Protein AF-A0A920YIL0-F1 (afdb_monomer_lite)

Foldseek 3Di:
DDDDDPDPPDDPPPVDDPPDDDLCVVQVVVVNPCGLDVLQSLLQVLLVVLPFPGKDWDDDRPDTDMDTHDDPPSQVSSQVSSVVSCVVVVVPPDDGDDDDDDPVPDDDDDDD

Structure (mmCIF, N/CA/C/O backbone):
data_AF-A0A920YIL0-F1
#
_entry.id   AF-A0A920YIL0-F1
#
loop_
_atom_site.group_PDB
_atom_site.id
_atom_site.type_symbol
_atom_site.label_atom_id
_atom_site.label_alt_id
_atom_site.label_comp_id
_atom_site.label_asym_id
_atom_site.label_entity_id
_atom_site.label_seq_id
_atom_site.pdbx_PDB_ins_code
_atom_site.Cartn_x
_atom_site.Cartn_y
_atom_site.Cartn_z
_atom_site.occupancy
_atom_site.B_iso_or_equiv
_atom_site.auth_seq_id
_atom_site.auth_comp_id
_atom_site.auth_asym_id
_atom_site.auth_atom_id
_atom_site.pdbx_PDB_model_num
ATOM 1 N N . MET A 1 1 ? 12.269 -37.968 -17.085 1.00 46.03 1 MET A N 1
ATOM 2 C CA . MET A 1 1 ? 12.002 -36.616 -16.537 1.00 46.03 1 MET A CA 1
ATOM 3 C C . MET A 1 1 ? 13.283 -35.798 -16.700 1.00 46.03 1 MET A C 1
ATOM 5 O O . MET A 1 1 ? 14.331 -36.413 -16.538 1.00 46.03 1 MET A O 1
ATOM 9 N N . PRO A 1 2 ? 13.235 -34.499 -17.054 1.00 45.09 2 PRO A N 1
ATOM 10 C CA . PRO A 1 2 ? 12.222 -33.565 -16.574 1.00 45.09 2 PRO A CA 1
ATOM 11 C C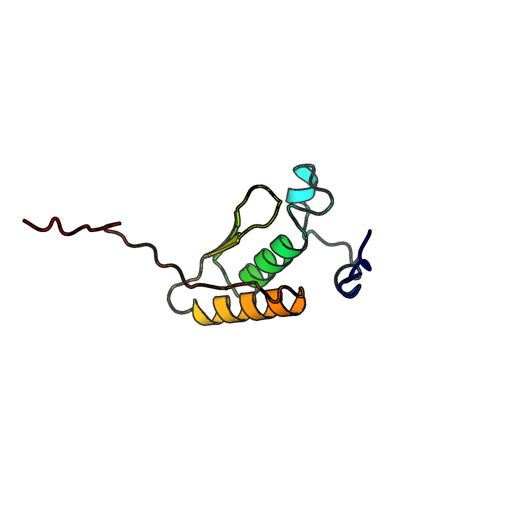 . PRO A 1 2 ? 11.449 -32.792 -17.650 1.00 45.09 2 PRO A C 1
ATOM 13 O O . PRO A 1 2 ? 11.799 -32.757 -18.826 1.00 45.09 2 PRO A O 1
ATOM 16 N N . ALA A 1 3 ? 10.342 -32.234 -17.164 1.00 36.38 3 ALA A N 1
ATOM 17 C CA . ALA A 1 3 ? 9.398 -31.367 -17.838 1.00 36.38 3 ALA A CA 1
ATOM 18 C C . ALA A 1 3 ? 10.074 -30.114 -18.406 1.00 36.38 3 ALA A C 1
ATOM 20 O O . ALA A 1 3 ? 10.996 -29.565 -17.804 1.00 36.38 3 ALA A O 1
ATOM 21 N N . SER A 1 4 ? 9.568 -29.662 -19.551 1.00 35.25 4 SER A N 1
ATOM 22 C CA . SER A 1 4 ? 9.903 -28.378 -20.154 1.00 35.25 4 SER A CA 1
ATOM 23 C C . SER A 1 4 ? 9.720 -27.254 -19.139 1.00 35.25 4 SER A C 1
ATOM 25 O O . SER A 1 4 ? 8.615 -27.001 -18.658 1.00 35.25 4 SER A O 1
ATOM 27 N N . THR A 1 5 ? 10.824 -26.591 -18.824 1.00 32.72 5 THR A N 1
ATOM 28 C CA . THR A 1 5 ? 10.896 -25.397 -17.994 1.00 32.72 5 THR A CA 1
ATOM 29 C C . THR A 1 5 ? 10.058 -24.297 -18.640 1.00 32.72 5 THR A C 1
ATOM 31 O O . THR A 1 5 ? 10.373 -23.824 -19.732 1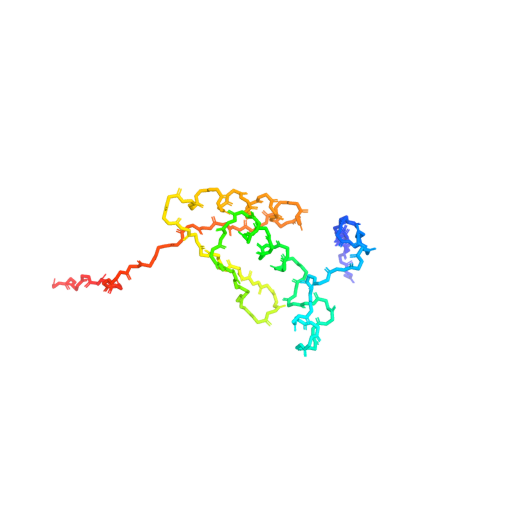.00 32.72 5 THR A O 1
ATOM 34 N N . PHE A 1 6 ? 8.979 -23.884 -17.979 1.00 32.94 6 PHE A N 1
ATOM 35 C CA . PHE A 1 6 ? 8.287 -22.649 -18.321 1.00 32.94 6 PHE A CA 1
ATOM 36 C C . PHE A 1 6 ? 9.206 -21.482 -17.938 1.00 32.94 6 PHE A C 1
ATOM 38 O O . PHE A 1 6 ? 9.370 -21.165 -16.762 1.00 32.94 6 PHE A O 1
ATOM 45 N N . SER A 1 7 ? 9.868 -20.889 -18.933 1.00 36.19 7 SER A N 1
ATOM 46 C CA . SER A 1 7 ? 10.651 -19.664 -18.778 1.00 36.19 7 SER A CA 1
ATOM 47 C C . SER A 1 7 ? 9.722 -18.463 -18.914 1.00 36.19 7 SER A C 1
ATOM 49 O O . SER A 1 7 ? 9.623 -17.870 -19.987 1.00 36.19 7 SER A O 1
ATOM 51 N N . ALA A 1 8 ? 9.050 -18.086 -17.830 1.00 33.19 8 ALA A N 1
ATOM 52 C CA . ALA A 1 8 ? 8.518 -16.736 -17.709 1.00 33.19 8 ALA A CA 1
ATOM 53 C C . ALA A 1 8 ? 9.641 -15.828 -17.212 1.00 33.19 8 ALA A C 1
ATOM 55 O O . ALA A 1 8 ? 9.814 -15.630 -16.013 1.00 33.19 8 ALA A O 1
ATOM 56 N N . THR A 1 9 ? 10.427 -15.292 -18.141 1.00 31.56 9 THR A N 1
ATOM 57 C CA . THR A 1 9 ? 11.165 -14.059 -17.870 1.00 31.56 9 THR A CA 1
ATOM 58 C C . THR A 1 9 ? 10.130 -12.940 -17.994 1.00 31.56 9 THR A C 1
ATOM 60 O O . THR A 1 9 ? 9.731 -12.649 -19.125 1.00 31.56 9 THR A O 1
ATOM 63 N N . PRO A 1 10 ? 9.612 -12.349 -16.896 1.00 35.53 10 PRO A N 1
ATOM 64 C CA . PRO A 1 10 ? 8.754 -11.182 -17.028 1.00 35.53 10 PRO A CA 1
ATOM 65 C C . PRO A 1 10 ? 9.547 -10.071 -17.733 1.00 35.53 10 PRO A C 1
ATOM 67 O O . PRO A 1 10 ? 10.776 -9.998 -17.594 1.00 35.53 10 PRO A O 1
ATOM 70 N N . PRO A 1 11 ? 8.874 -9.251 -18.554 1.00 37.41 11 PRO A N 1
ATOM 71 C CA . PRO A 1 11 ? 9.530 -8.304 -19.432 1.00 37.41 11 PRO A CA 1
ATOM 72 C C . PRO A 1 11 ? 10.402 -7.345 -18.623 1.00 37.41 11 PRO A C 1
ATOM 74 O O . PRO A 1 11 ? 10.048 -6.873 -17.546 1.00 37.41 11 PRO A O 1
ATOM 77 N N . THR A 1 12 ? 11.560 -7.061 -19.200 1.00 37.62 12 THR A N 1
ATOM 78 C CA . THR A 1 12 ? 12.659 -6.185 -18.785 1.00 37.62 12 THR A CA 1
ATOM 79 C C . THR A 1 12 ? 12.275 -4.705 -18.571 1.00 37.62 12 THR A C 1
ATOM 81 O O . THR A 1 12 ? 13.013 -3.812 -18.981 1.00 37.62 12 THR A O 1
ATOM 84 N N . ALA A 1 13 ? 11.135 -4.398 -17.948 1.00 40.97 13 ALA A N 1
ATOM 85 C CA . ALA A 1 13 ? 10.564 -3.049 -17.912 1.00 40.97 13 ALA A CA 1
ATOM 86 C C . ALA A 1 13 ? 10.749 -2.269 -16.594 1.00 40.97 13 ALA A C 1
ATOM 88 O O . ALA A 1 13 ? 10.382 -1.101 -16.555 1.00 40.97 13 ALA A O 1
ATOM 89 N N . TYR A 1 14 ? 11.383 -2.828 -15.554 1.00 41.47 14 TYR A N 1
ATOM 90 C CA . TYR A 1 14 ? 11.717 -2.068 -14.329 1.00 41.47 14 TYR A CA 1
ATOM 91 C C . TYR A 1 14 ? 13.221 -1.951 -14.033 1.00 41.47 14 TYR A C 1
ATOM 93 O O . TYR A 1 14 ? 13.620 -1.388 -13.018 1.00 41.47 14 TYR A O 1
ATOM 101 N N . ALA A 1 15 ? 14.065 -2.409 -14.964 1.00 39.00 15 ALA A N 1
ATOM 102 C CA . ALA A 1 15 ? 15.524 -2.279 -14.904 1.00 39.00 15 ALA A CA 1
ATOM 103 C C . ALA A 1 15 ? 16.073 -1.096 -15.730 1.00 39.00 15 ALA A C 1
ATOM 105 O O . ALA A 1 15 ? 17.274 -1.010 -15.971 1.00 39.00 15 ALA A O 1
ATOM 106 N N . ARG A 1 16 ? 15.226 -0.168 -16.198 1.00 40.12 16 ARG A N 1
ATOM 107 C CA . ARG A 1 16 ? 15.698 1.063 -16.853 1.00 40.12 16 ARG A CA 1
ATOM 108 C C . ARG A 1 16 ? 14.920 2.288 -16.403 1.00 40.12 16 ARG A C 1
ATOM 110 O O . ARG A 1 16 ? 13.971 2.711 -17.051 1.00 40.12 16 ARG A O 1
ATOM 117 N N . ARG A 1 17 ? 15.435 2.924 -15.356 1.00 43.81 17 ARG A N 1
ATOM 118 C CA . ARG A 1 17 ? 15.722 4.364 -15.352 1.00 43.81 17 ARG A CA 1
ATOM 119 C C . ARG A 1 17 ? 16.725 4.625 -14.241 1.00 43.81 17 ARG A C 1
ATOM 121 O O . ARG A 1 17 ? 16.392 5.084 -13.152 1.00 43.81 17 ARG A O 1
ATOM 128 N N . ASP A 1 18 ? 17.976 4.335 -14.569 1.00 45.50 18 ASP A N 1
ATOM 129 C CA . ASP A 1 18 ? 19.137 4.861 -13.868 1.00 45.50 18 ASP A CA 1
ATOM 130 C C . ASP A 1 18 ? 19.186 6.374 -14.118 1.00 45.50 18 ASP A C 1
ATOM 132 O O . ASP A 1 18 ? 19.894 6.883 -14.981 1.00 45.50 18 ASP A O 1
ATOM 136 N N . GLY A 1 19 ? 18.341 7.101 -13.395 1.00 37.97 19 GLY A N 1
ATOM 137 C CA . GLY A 1 19 ? 18.479 8.523 -13.138 1.00 37.97 19 GLY A CA 1
ATOM 138 C C . GLY A 1 19 ? 18.769 8.648 -11.653 1.00 37.97 19 GLY A C 1
ATOM 139 O O . GLY A 1 19 ? 17.888 8.421 -10.828 1.00 37.97 19 GLY A O 1
ATOM 140 N N . ALA A 1 20 ? 20.022 8.917 -11.303 1.00 46.12 20 ALA A N 1
ATOM 141 C CA . ALA A 1 20 ? 20.475 9.067 -9.928 1.00 46.12 20 ALA A CA 1
ATOM 142 C C . ALA A 1 20 ? 19.522 9.956 -9.100 1.00 46.12 20 ALA A C 1
ATOM 144 O O . ALA A 1 20 ? 19.396 11.149 -9.356 1.00 46.12 20 ALA A O 1
ATOM 145 N N . GLY A 1 21 ? 18.859 9.391 -8.086 1.00 45.84 21 GLY A N 1
ATOM 146 C CA . GLY A 1 21 ? 17.984 10.178 -7.219 1.00 45.84 21 GLY A CA 1
ATOM 147 C C . GLY A 1 21 ? 17.329 9.366 -6.108 1.00 45.84 21 GLY A C 1
ATOM 148 O O . GLY A 1 21 ? 16.278 8.789 -6.320 1.00 45.84 21 GLY A O 1
ATOM 149 N N . GLY A 1 22 ? 17.950 9.331 -4.922 1.00 57.12 22 GLY A N 1
ATOM 150 C CA . GLY A 1 22 ? 17.324 9.209 -3.586 1.00 57.12 22 GLY A CA 1
ATOM 151 C C . GLY A 1 22 ? 16.455 7.995 -3.190 1.00 57.12 22 GLY A C 1
ATOM 152 O O . GLY A 1 22 ? 16.432 7.665 -2.005 1.00 57.12 22 GLY A O 1
ATOM 153 N N . ARG A 1 23 ? 15.774 7.318 -4.120 1.00 60.59 23 ARG A N 1
ATOM 154 C CA . ARG A 1 23 ? 14.583 6.478 -3.882 1.00 60.59 23 ARG A CA 1
ATOM 155 C C . ARG A 1 23 ? 14.817 5.210 -3.054 1.00 60.59 23 ARG A C 1
ATOM 157 O O . ARG A 1 23 ? 13.880 4.698 -2.463 1.00 60.59 23 ARG A O 1
ATOM 164 N N . TYR A 1 24 ? 16.055 4.732 -2.922 1.00 58.84 24 TYR A N 1
ATOM 165 C CA . TYR A 1 24 ? 16.371 3.524 -2.134 1.00 58.84 24 TYR A CA 1
ATOM 166 C C . TYR A 1 24 ? 17.460 3.752 -1.075 1.00 58.84 24 TYR A C 1
ATOM 168 O O . TYR A 1 24 ? 18.094 2.804 -0.618 1.00 58.84 24 TYR A O 1
ATOM 176 N N . ARG A 1 25 ? 17.717 5.011 -0.683 1.00 63.22 25 ARG A N 1
ATOM 177 C CA . ARG A 1 25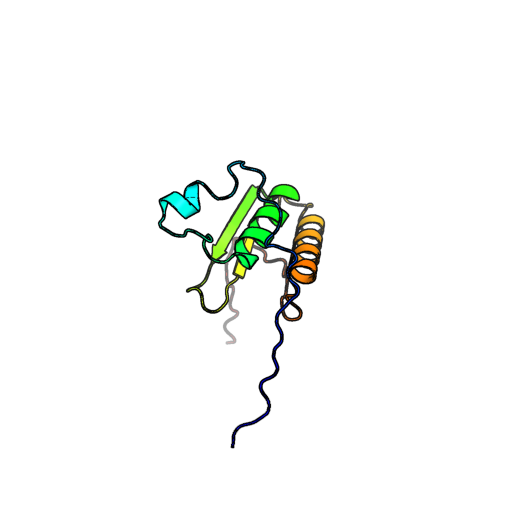 ? 18.848 5.370 0.197 1.00 63.22 25 ARG A CA 1
ATOM 178 C C . ARG A 1 25 ? 18.836 4.610 1.530 1.00 63.22 25 ARG A C 1
ATOM 180 O O . ARG A 1 25 ? 19.863 4.058 1.909 1.00 63.22 25 ARG A O 1
ATOM 187 N N . LEU A 1 26 ? 17.684 4.549 2.200 1.00 61.97 26 LEU A N 1
ATOM 188 C CA . LEU A 1 26 ? 17.546 3.863 3.489 1.00 61.97 26 LEU A CA 1
ATOM 189 C C . LEU A 1 26 ? 17.732 2.344 3.352 1.00 61.97 26 LEU A C 1
ATOM 191 O O . LEU A 1 26 ? 18.488 1.749 4.109 1.00 61.97 26 LEU A O 1
ATOM 195 N N . ALA A 1 27 ? 17.110 1.718 2.350 1.00 62.91 27 ALA A N 1
ATOM 196 C CA . ALA A 1 27 ? 17.225 0.273 2.150 1.00 62.91 27 ALA A CA 1
ATOM 197 C C . ALA A 1 27 ? 18.668 -0.156 1.830 1.00 62.91 27 ALA A C 1
ATOM 199 O O . ALA A 1 27 ? 19.150 -1.163 2.349 1.00 62.91 27 ALA A O 1
ATOM 200 N N . ARG A 1 28 ? 19.401 0.662 1.063 1.00 61.88 28 ARG A N 1
ATOM 201 C CA . ARG A 1 28 ? 20.837 0.455 0.822 1.00 61.88 28 ARG A CA 1
ATOM 202 C C . ARG A 1 28 ? 21.656 0.558 2.111 1.00 61.88 28 ARG A C 1
ATOM 204 O O . ARG A 1 28 ? 22.568 -0.238 2.299 1.00 61.88 28 ARG A O 1
ATOM 211 N N . GLN A 1 29 ? 21.314 1.482 3.010 1.00 64.62 29 GLN A N 1
ATOM 212 C CA . GLN A 1 29 ? 21.961 1.607 4.322 1.00 64.62 29 GLN A CA 1
ATOM 213 C C . GLN A 1 29 ? 21.690 0.395 5.229 1.00 64.62 29 GLN A C 1
ATOM 215 O O . GLN A 1 29 ? 22.534 0.042 6.045 1.00 64.62 29 GLN A O 1
ATOM 220 N N . CYS A 1 30 ? 20.560 -0.287 5.034 1.00 59.69 30 CYS A N 1
ATOM 221 C CA . CYS A 1 30 ? 20.221 -1.542 5.706 1.00 59.69 30 CYS A CA 1
ATOM 222 C C . CYS A 1 30 ? 20.835 -2.795 5.047 1.00 59.69 30 CYS A C 1
ATOM 224 O O . CYS A 1 30 ? 20.455 -3.905 5.408 1.00 59.69 30 CYS A O 1
ATOM 226 N N . GLY A 1 31 ? 21.748 -2.655 4.076 1.00 59.91 31 GLY A N 1
ATOM 227 C CA . GLY A 1 31 ? 22.398 -3.798 3.422 1.00 59.91 31 GLY A CA 1
ATOM 228 C C . GLY A 1 31 ? 21.528 -4.514 2.384 1.00 59.91 31 GLY A C 1
ATOM 229 O O . GLY A 1 31 ? 21.818 -5.651 2.025 1.00 59.91 31 GLY A O 1
ATOM 230 N N . LEU A 1 32 ? 20.476 -3.857 1.883 1.00 61.62 32 LEU A N 1
ATOM 231 C CA . LEU A 1 32 ? 19.584 -4.382 0.848 1.00 61.62 32 LEU A CA 1
ATOM 232 C C . LEU A 1 32 ? 19.826 -3.621 -0.468 1.00 61.62 32 LEU A C 1
ATOM 234 O O . LEU A 1 32 ? 19.124 -2.647 -0.754 1.00 61.62 32 LEU A O 1
ATOM 238 N N . PRO A 1 33 ? 20.834 -4.004 -1.277 1.00 53.34 33 PRO A N 1
ATOM 239 C CA . PRO A 1 33 ? 21.237 -3.249 -2.467 1.00 53.34 33 PRO A CA 1
ATOM 240 C C . PRO A 1 33 ? 20.153 -3.171 -3.559 1.00 53.34 33 PRO A C 1
ATOM 242 O O . PRO A 1 33 ? 20.164 -2.204 -4.316 1.00 53.34 33 PRO A O 1
ATOM 245 N N . GLY A 1 34 ? 19.196 -4.111 -3.586 1.00 59.88 34 GLY A N 1
ATOM 246 C CA . GLY A 1 34 ? 17.971 -4.083 -4.413 1.00 59.88 34 GLY A CA 1
ATOM 247 C C . GLY A 1 34 ? 16.688 -3.730 -3.635 1.00 59.88 34 GLY A C 1
ATOM 248 O O . GLY A 1 34 ? 15.575 -3.890 -4.130 1.00 59.88 34 GLY A O 1
ATOM 249 N N . GLY A 1 35 ? 16.827 -3.271 -2.387 1.00 62.47 35 GLY A N 1
ATOM 250 C CA . GLY A 1 35 ? 15.725 -3.065 -1.447 1.00 62.47 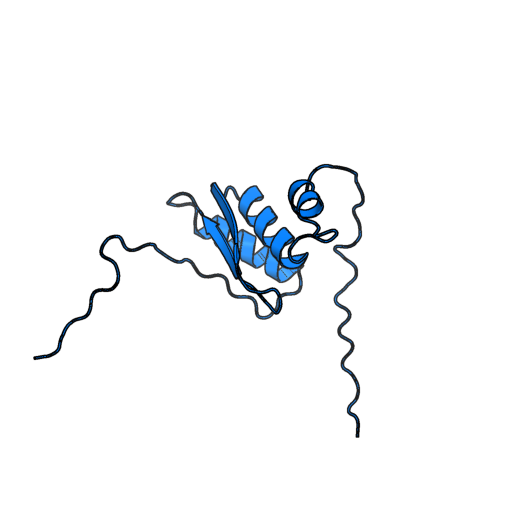35 GLY A CA 1
ATOM 251 C C . GLY A 1 35 ? 15.123 -4.365 -0.897 1.00 62.47 35 GLY A C 1
ATOM 252 O O . GLY A 1 35 ? 15.674 -5.445 -1.086 1.00 62.47 35 GLY A O 1
ATOM 253 N N . ALA A 1 36 ? 13.996 -4.273 -0.185 1.00 59.50 36 ALA A N 1
ATOM 254 C CA . ALA A 1 36 ? 13.362 -5.422 0.478 1.00 59.50 36 ALA A CA 1
ATOM 255 C C . ALA A 1 36 ? 12.511 -6.305 -0.469 1.00 59.50 36 ALA A C 1
ATOM 257 O O . ALA A 1 36 ? 11.585 -6.977 -0.024 1.00 59.50 36 ALA A O 1
ATOM 258 N N . GLY A 1 37 ? 12.824 -6.269 -1.770 1.00 76.56 37 GLY A N 1
ATOM 259 C CA . GLY A 1 37 ? 12.029 -6.799 -2.878 1.00 76.56 37 GLY A CA 1
ATOM 260 C C . GLY A 1 37 ? 11.590 -5.674 -3.820 1.00 76.56 37 GLY A C 1
ATOM 261 O O . GLY A 1 37 ? 10.880 -4.758 -3.403 1.00 76.56 37 GLY A O 1
ATOM 262 N N . GLU A 1 38 ? 12.015 -5.721 -5.086 1.00 77.19 38 GLU A N 1
ATOM 263 C CA . GLU A 1 38 ? 11.752 -4.663 -6.082 1.00 77.19 38 GLU A CA 1
ATOM 264 C C . GLU A 1 38 ? 10.253 -4.399 -6.262 1.00 77.19 38 GLU A C 1
ATOM 266 O O . GLU A 1 38 ? 9.806 -3.253 -6.203 1.00 77.19 38 GLU A O 1
ATOM 271 N N . VAL A 1 39 ? 9.469 -5.473 -6.365 1.00 80.44 39 VAL A N 1
ATOM 272 C CA . VAL A 1 39 ? 8.009 -5.428 -6.488 1.00 80.44 39 VAL A CA 1
ATOM 273 C C . VAL A 1 39 ? 7.362 -4.740 -5.283 1.00 80.44 39 VAL A C 1
ATOM 275 O O . VAL A 1 39 ? 6.508 -3.870 -5.434 1.00 80.44 39 VAL A O 1
ATOM 278 N N . ASN A 1 40 ? 7.780 -5.083 -4.064 1.00 84.25 40 ASN A N 1
ATOM 279 C CA . ASN A 1 40 ? 7.219 -4.467 -2.867 1.00 84.25 40 ASN A CA 1
ATOM 280 C C . ASN A 1 40 ? 7.574 -2.986 -2.756 1.00 84.25 40 ASN A C 1
ATOM 282 O O . ASN A 1 40 ? 6.744 -2.197 -2.307 1.00 84.25 40 ASN A O 1
ATOM 286 N N . ASN A 1 41 ? 8.781 -2.601 -3.174 1.00 82.75 41 ASN A N 1
ATOM 287 C CA . ASN A 1 41 ? 9.156 -1.193 -3.219 1.00 82.75 41 ASN A CA 1
ATOM 288 C C . ASN A 1 41 ? 8.278 -0.432 -4.215 1.00 82.75 41 ASN A C 1
ATOM 290 O O . ASN A 1 41 ? 7.839 0.667 -3.892 1.00 82.75 41 ASN A O 1
ATOM 294 N N . ALA A 1 42 ? 7.986 -1.008 -5.386 1.00 84.88 42 ALA A N 1
ATOM 295 C CA . ALA A 1 42 ? 7.092 -0.390 -6.363 1.00 84.88 42 ALA A CA 1
ATOM 296 C C . ALA A 1 42 ? 5.693 -0.143 -5.771 1.00 84.88 42 ALA A C 1
ATOM 298 O O . ALA A 1 42 ? 5.186 0.970 -5.860 1.00 84.88 42 ALA A O 1
ATOM 299 N N . LEU A 1 43 ? 5.121 -1.128 -5.068 1.00 90.62 43 LEU A N 1
ATOM 300 C CA . LEU A 1 43 ? 3.824 -0.979 -4.394 1.00 90.62 43 LEU A CA 1
ATOM 301 C C . LEU A 1 43 ? 3.848 0.073 -3.272 1.00 90.62 43 LEU A C 1
ATOM 303 O O . LEU A 1 43 ? 2.907 0.849 -3.131 1.00 90.62 43 LEU A O 1
ATOM 307 N N . ILE A 1 44 ? 4.924 0.127 -2.478 1.00 90.94 44 ILE A N 1
ATOM 308 C CA . ILE A 1 44 ? 5.101 1.150 -1.432 1.00 90.94 44 ILE A CA 1
ATOM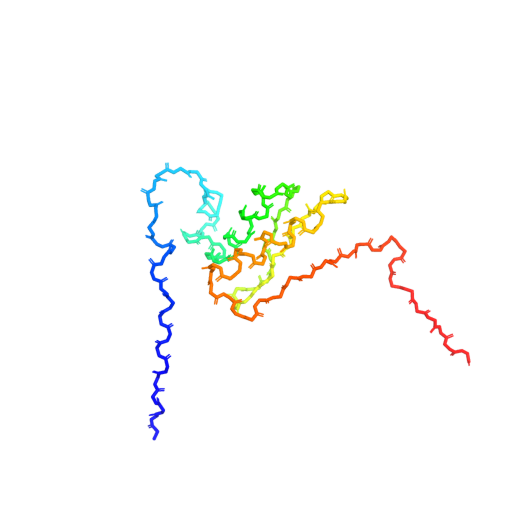 309 C C . ILE A 1 44 ? 5.141 2.547 -2.051 1.00 90.94 44 ILE A C 1
ATOM 311 O O . ILE A 1 44 ? 4.485 3.456 -1.548 1.00 90.94 44 ILE A O 1
ATOM 315 N N . TRP A 1 45 ? 5.895 2.726 -3.134 1.00 90.38 45 TRP A N 1
ATOM 316 C CA . TRP A 1 45 ? 5.999 4.021 -3.796 1.00 90.38 45 TRP A CA 1
ATOM 317 C C . TRP A 1 45 ? 4.691 4.430 -4.462 1.00 90.38 45 TRP A C 1
ATOM 319 O O . TRP A 1 45 ? 4.264 5.559 -4.246 1.00 90.38 45 TRP A O 1
ATOM 329 N N . ALA A 1 46 ? 4.013 3.514 -5.156 1.00 93.12 46 ALA A N 1
ATOM 330 C CA . ALA A 1 46 ? 2.695 3.769 -5.731 1.00 93.12 46 ALA A CA 1
ATOM 331 C C . ALA A 1 46 ? 1.686 4.222 -4.663 1.00 93.12 46 ALA A C 1
ATOM 333 O O . ALA A 1 46 ? 0.962 5.193 -4.865 1.00 93.12 46 ALA A O 1
ATOM 334 N N . ALA A 1 47 ? 1.690 3.584 -3.487 1.00 95.50 47 ALA A N 1
ATOM 335 C CA . ALA A 1 47 ? 0.847 4.003 -2.373 1.00 95.50 47 ALA A CA 1
ATOM 336 C C . ALA A 1 47 ? 1.165 5.425 -1.880 1.00 95.50 47 ALA A C 1
ATOM 338 O O . ALA A 1 47 ? 0.256 6.216 -1.636 1.00 95.50 47 ALA A O 1
ATOM 339 N N . LEU A 1 48 ? 2.449 5.757 -1.716 1.00 94.94 48 LEU A N 1
ATOM 340 C CA . LEU A 1 48 ? 2.877 7.084 -1.263 1.00 94.94 48 LEU A CA 1
ATOM 341 C C . LEU A 1 48 ? 2.565 8.173 -2.299 1.00 94.94 48 LEU A C 1
ATOM 343 O O . LEU A 1 48 ? 2.114 9.254 -1.927 1.00 94.94 48 LEU A O 1
ATOM 347 N N . GLU A 1 49 ? 2.770 7.890 -3.587 1.00 94.38 49 GLU A N 1
ATOM 348 C CA . GLU A 1 49 ? 2.436 8.795 -4.694 1.00 94.38 49 GLU A CA 1
ATOM 349 C C . GLU A 1 49 ? 0.918 9.012 -4.813 1.00 94.38 49 GLU A C 1
ATOM 351 O O . GLU A 1 49 ? 0.487 10.127 -5.094 1.00 94.38 49 GLU A O 1
ATOM 356 N N . ALA A 1 50 ? 0.111 7.997 -4.488 1.00 95.31 50 ALA A N 1
ATOM 357 C CA . ALA A 1 50 ? -1.346 8.093 -4.365 1.00 95.31 50 ALA A CA 1
ATOM 358 C C . ALA A 1 50 ? -1.826 8.771 -3.062 1.00 95.31 50 ALA A C 1
ATOM 360 O O . ALA A 1 50 ? -3.022 8.830 -2.793 1.00 95.31 50 ALA A O 1
ATOM 361 N N . GLY A 1 51 ? -0.915 9.289 -2.230 1.00 95.56 51 GLY A N 1
ATOM 362 C CA . GLY A 1 51 ? -1.263 10.084 -1.050 1.00 95.56 51 GLY A CA 1
ATOM 363 C C . GLY A 1 51 ? -1.443 9.297 0.250 1.00 95.56 51 GLY A C 1
ATOM 364 O O . GLY A 1 51 ? -1.979 9.848 1.220 1.00 95.56 51 GLY A O 1
ATOM 365 N N . ALA A 1 52 ? -0.982 8.042 0.321 1.00 96.88 52 ALA A N 1
ATOM 366 C CA . ALA A 1 52 ? -0.943 7.308 1.583 1.00 96.88 52 ALA A CA 1
ATOM 367 C C . ALA A 1 52 ? -0.116 8.060 2.641 1.00 96.88 52 ALA A C 1
ATOM 369 O O . ALA A 1 52 ? 0.949 8.611 2.364 1.00 96.88 52 ALA A O 1
ATOM 370 N N . LEU A 1 53 ? -0.577 8.018 3.893 1.00 96.31 53 LEU A N 1
ATOM 371 C CA . LEU A 1 53 ? 0.136 8.573 5.051 1.00 96.31 53 LEU A CA 1
ATOM 372 C C . LEU A 1 53 ? 1.448 7.832 5.333 1.00 96.31 53 LEU A C 1
ATOM 374 O O . LEU A 1 53 ? 2.383 8.388 5.905 1.00 96.31 53 LEU A O 1
ATOM 378 N N . GLY A 1 54 ? 1.492 6.561 4.952 1.00 95.06 54 GLY A N 1
ATOM 379 C CA . GLY A 1 54 ? 2.649 5.695 5.065 1.00 95.06 54 GLY A CA 1
ATOM 380 C C . GLY A 1 54 ? 2.354 4.340 4.442 1.00 95.06 54 GLY A C 1
ATOM 381 O O . GLY A 1 54 ? 1.195 3.939 4.325 1.00 95.06 54 GLY A O 1
ATOM 382 N N . ALA A 1 55 ? 3.409 3.628 4.059 1.00 92.94 55 ALA A N 1
ATOM 383 C CA . ALA A 1 55 ? 3.310 2.267 3.561 1.00 92.94 55 ALA A CA 1
ATOM 384 C C . ALA A 1 55 ? 4.472 1.410 4.072 1.00 92.94 55 ALA A C 1
ATOM 386 O O . ALA A 1 55 ? 5.579 1.903 4.305 1.00 92.94 55 ALA A O 1
ATOM 387 N N . LYS A 1 56 ? 4.213 0.120 4.288 1.00 89.44 56 LYS A N 1
ATOM 388 C CA . LYS A 1 56 ? 5.155 -0.799 4.923 1.00 89.44 56 LYS A CA 1
ATOM 389 C C . LYS A 1 56 ? 5.093 -2.184 4.290 1.00 89.44 56 LYS A C 1
ATOM 391 O O . LYS A 1 56 ? 4.033 -2.794 4.203 1.00 89.44 56 LYS A O 1
ATOM 396 N N . LEU A 1 57 ? 6.268 -2.703 3.937 1.00 85.69 57 LEU A N 1
ATOM 397 C CA . LEU A 1 57 ? 6.481 -4.117 3.622 1.00 85.69 57 LEU A CA 1
ATOM 398 C C . LEU A 1 57 ? 6.312 -4.984 4.877 1.00 85.69 57 LEU A C 1
ATOM 400 O O . LEU A 1 57 ? 6.906 -4.682 5.919 1.00 85.69 57 LEU A O 1
ATOM 404 N N . THR A 1 58 ? 5.602 -6.100 4.735 1.00 77.19 58 THR A N 1
ATOM 405 C CA . THR A 1 58 ? 5.527 -7.189 5.713 1.00 77.19 58 THR A CA 1
ATOM 406 C C . THR A 1 58 ? 5.778 -8.557 5.052 1.00 77.19 58 THR A C 1
ATOM 408 O O . THR A 1 58 ? 5.465 -8.753 3.876 1.00 77.19 58 THR A O 1
ATOM 411 N N . GLY A 1 59 ? 6.345 -9.504 5.807 1.00 70.38 59 GLY A N 1
ATOM 412 C CA . GLY A 1 59 ? 6.695 -10.857 5.350 1.00 70.38 59 GLY A CA 1
ATOM 413 C C . GLY A 1 59 ? 8.192 -11.181 5.447 1.00 70.38 59 GLY A C 1
ATOM 414 O O . GLY A 1 59 ? 9.017 -10.299 5.672 1.00 70.38 59 GLY A O 1
ATOM 415 N N . ALA A 1 60 ? 8.534 -12.464 5.284 1.00 59.88 60 ALA A N 1
ATOM 416 C CA . ALA A 1 60 ? 9.896 -12.994 5.449 1.00 59.88 60 ALA A CA 1
ATOM 417 C C . ALA A 1 60 ? 10.715 -13.089 4.140 1.00 59.88 60 ALA A C 1
ATOM 419 O O . ALA A 1 60 ? 11.836 -13.587 4.164 1.00 59.88 60 ALA A O 1
ATOM 420 N N . GLY A 1 61 ? 10.181 -12.617 3.004 1.00 57.25 61 GLY A N 1
ATOM 421 C CA . GLY A 1 61 ? 10.941 -12.495 1.748 1.00 57.25 61 GLY A CA 1
ATOM 422 C C . GLY A 1 61 ? 10.741 -13.602 0.702 1.00 57.25 61 GLY A C 1
ATOM 423 O O . GLY A 1 61 ? 11.396 -13.560 -0.332 1.00 57.25 61 GLY A O 1
ATOM 424 N N . GLY A 1 62 ? 9.820 -14.552 0.912 1.00 57.34 62 GLY A N 1
ATOM 425 C CA . GLY A 1 62 ? 9.410 -15.564 -0.089 1.00 57.34 62 GLY A CA 1
ATOM 426 C C . GLY A 1 62 ? 8.117 -15.219 -0.849 1.00 57.34 62 GLY A C 1
ATOM 427 O O . GLY A 1 62 ? 7.466 -16.098 -1.402 1.00 57.34 62 GLY A O 1
ATOM 428 N N . GLY A 1 63 ? 7.707 -13.952 -0.785 1.00 68.56 63 GLY A N 1
ATOM 429 C CA . GLY A 1 63 ? 6.335 -13.475 -0.962 1.00 68.56 63 GLY A CA 1
ATOM 430 C C . GLY A 1 63 ? 5.986 -12.551 0.209 1.00 68.56 63 GLY A C 1
ATOM 431 O O . GLY A 1 63 ? 6.532 -12.706 1.307 1.00 68.56 63 GLY A O 1
ATOM 432 N N . GLY A 1 64 ? 5.146 -11.542 -0.011 1.00 78.75 64 GLY A N 1
ATOM 433 C CA . GLY A 1 64 ? 4.887 -10.541 1.022 1.00 78.75 64 GLY A CA 1
ATOM 434 C C . GLY A 1 64 ? 3.665 -9.687 0.752 1.00 78.75 64 GLY A C 1
ATOM 435 O O . GLY A 1 64 ? 3.115 -9.691 -0.348 1.00 78.75 64 GLY A O 1
ATOM 436 N N . SER A 1 65 ? 3.282 -8.926 1.770 1.00 86.75 65 SER A N 1
ATOM 437 C CA . SER A 1 65 ? 2.185 -7.967 1.684 1.00 86.75 65 SER A CA 1
ATOM 438 C C . SER A 1 65 ? 2.719 -6.558 1.892 1.00 86.75 65 SER A C 1
ATOM 440 O O . SER A 1 65 ? 3.737 -6.339 2.557 1.00 86.75 65 SER A O 1
ATOM 442 N N . VAL A 1 66 ? 2.024 -5.583 1.322 1.00 90.88 66 VAL A N 1
ATOM 443 C CA . VAL A 1 66 ? 2.246 -4.170 1.617 1.00 90.88 66 VAL A CA 1
ATOM 444 C C . VAL A 1 66 ? 1.000 -3.649 2.308 1.00 90.88 66 VAL A C 1
ATOM 446 O O . VAL A 1 66 ? -0.108 -3.833 1.813 1.00 90.88 66 VAL A O 1
ATOM 449 N N . PHE A 1 67 ? 1.190 -3.007 3.454 1.00 92.94 67 PHE A N 1
ATOM 450 C CA . PHE A 1 67 ? 0.153 -2.202 4.084 1.00 92.94 67 PHE A CA 1
ATOM 451 C C . PHE A 1 67 ? 0.358 -0.752 3.687 1.00 92.94 67 PHE A C 1
ATOM 453 O O . PHE A 1 67 ? 1.483 -0.260 3.756 1.00 92.94 67 PHE A O 1
ATOM 460 N N . ALA A 1 68 ? -0.718 -0.072 3.315 1.00 95.06 68 ALA A N 1
ATOM 461 C CA . ALA A 1 68 ? -0.721 1.357 3.061 1.00 95.06 68 ALA A CA 1
ATOM 462 C C . ALA A 1 68 ? -1.856 2.004 3.856 1.00 95.06 68 ALA A C 1
ATOM 464 O O . ALA A 1 68 ? -2.973 1.491 3.891 1.00 95.06 68 ALA A O 1
ATOM 465 N N . LEU A 1 69 ? -1.546 3.106 4.533 1.00 96.00 69 LEU A N 1
ATOM 466 C CA . LEU A 1 69 ? -2.489 3.813 5.385 1.00 96.00 69 LEU A CA 1
ATOM 467 C C . LEU A 1 69 ? -3.126 4.963 4.603 1.00 96.00 69 LEU A C 1
ATOM 469 O O . LEU A 1 69 ? -2.470 5.968 4.327 1.00 96.00 69 LEU A O 1
ATOM 473 N N . ALA A 1 70 ? -4.402 4.813 4.260 1.00 95.62 70 ALA A N 1
ATOM 474 C CA . ALA A 1 70 ? -5.192 5.860 3.622 1.00 95.62 70 ALA A CA 1
ATOM 475 C C . ALA A 1 70 ? -5.689 6.897 4.641 1.00 95.62 70 ALA A C 1
ATOM 477 O O . ALA A 1 70 ? -5.856 6.603 5.829 1.00 95.62 70 ALA A O 1
ATOM 478 N N . ARG A 1 71 ? -5.987 8.108 4.162 1.00 93.88 71 ARG A N 1
ATOM 479 C CA . ARG A 1 71 ? -6.894 9.012 4.881 1.00 93.88 71 ARG A CA 1
ATOM 480 C C . ARG A 1 71 ? -8.337 8.516 4.707 1.00 93.88 71 ARG A C 1
ATOM 482 O O . ARG A 1 71 ? -8.636 7.961 3.649 1.00 93.88 71 ARG A O 1
ATOM 489 N N . PRO A 1 72 ? -9.228 8.751 5.687 1.00 92.50 72 PRO A N 1
ATOM 490 C CA . PRO A 1 72 ? -10.644 8.438 5.530 1.00 92.50 72 PRO A CA 1
ATOM 491 C C . PRO A 1 72 ? -11.228 9.090 4.271 1.00 92.50 72 PRO A C 1
ATOM 493 O O . PRO A 1 72 ? -11.068 10.295 4.081 1.00 92.50 72 PRO A O 1
ATOM 496 N N . GLY A 1 73 ? -11.897 8.302 3.430 1.00 93.88 73 GLY A N 1
ATOM 497 C CA . GLY A 1 73 ? -12.490 8.745 2.164 1.00 93.88 73 GLY A CA 1
ATOM 498 C C . GLY A 1 73 ? -11.567 8.641 0.944 1.00 93.88 73 GLY A C 1
ATOM 499 O O . GLY A 1 73 ? -12.044 8.810 -0.173 1.00 93.88 73 GLY A O 1
ATOM 500 N N . CYS A 1 74 ? -10.279 8.336 1.131 1.00 95.19 74 CYS A N 1
ATOM 501 C CA . CYS A 1 74 ? -9.300 8.163 0.049 1.00 95.19 74 CYS A CA 1
ATOM 502 C C . CYS A 1 74 ? -8.933 6.686 -0.187 1.00 95.19 74 CYS A C 1
ATOM 504 O O . CYS A 1 74 ? -7.961 6.387 -0.877 1.00 95.19 74 CYS A O 1
ATOM 506 N N . GLU A 1 75 ? -9.651 5.741 0.426 1.00 95.19 75 GLU A N 1
ATOM 507 C CA . GLU A 1 75 ? -9.292 4.324 0.373 1.00 95.19 75 GLU A CA 1
ATOM 508 C C . GLU A 1 75 ? -9.382 3.754 -1.045 1.00 95.19 75 GLU A C 1
ATOM 510 O O . GLU A 1 75 ? -8.521 2.970 -1.431 1.00 95.19 75 GLU A O 1
ATOM 515 N N . GLU A 1 76 ? -10.401 4.146 -1.815 1.00 95.75 76 GLU A N 1
ATOM 516 C CA . GLU A 1 76 ? -10.626 3.609 -3.163 1.00 95.75 76 GLU A CA 1
ATOM 517 C C . GLU A 1 76 ? -9.515 4.030 -4.130 1.00 95.75 76 GLU A C 1
ATOM 519 O O . GLU A 1 76 ? -8.962 3.194 -4.837 1.00 95.75 76 GLU A O 1
ATOM 524 N N . GLU A 1 77 ? -9.109 5.303 -4.095 1.00 95.62 77 GLU A N 1
ATOM 525 C CA . GLU A 1 77 ? -7.992 5.818 -4.901 1.00 95.62 77 GLU A CA 1
ATOM 526 C C . GLU A 1 77 ? -6.700 5.043 -4.617 1.00 95.62 77 GLU A C 1
ATOM 528 O O . GLU A 1 77 ? -5.967 4.668 -5.533 1.00 95.62 77 GLU A O 1
ATOM 533 N N . LEU A 1 78 ? -6.451 4.740 -3.340 1.00 96.62 78 LEU A N 1
ATOM 534 C CA . LEU A 1 78 ? -5.284 3.974 -2.928 1.00 96.62 78 LEU A CA 1
ATOM 535 C C . LEU A 1 78 ? -5.365 2.503 -3.364 1.00 96.62 78 LEU A C 1
ATOM 537 O O . LEU A 1 78 ? -4.354 1.922 -3.764 1.00 96.62 78 LEU A O 1
ATOM 541 N N . VAL A 1 79 ? -6.554 1.895 -3.301 1.00 96.94 79 VAL A N 1
ATOM 542 C CA . VAL A 1 79 ? -6.795 0.528 -3.786 1.00 96.94 79 VAL A CA 1
ATOM 543 C C . VAL A 1 79 ? -6.537 0.440 -5.288 1.00 96.94 79 VAL A C 1
ATOM 545 O O . VAL A 1 79 ? -5.820 -0.463 -5.723 1.00 96.94 79 VAL A O 1
ATOM 548 N N . GLU A 1 80 ? -7.061 1.380 -6.069 1.00 96.94 80 GLU A N 1
ATOM 549 C CA . GLU A 1 80 ? -6.885 1.402 -7.521 1.00 96.94 80 GLU A CA 1
ATOM 550 C C . GLU A 1 80 ? -5.426 1.654 -7.916 1.00 96.94 80 GLU A C 1
ATOM 552 O O . GLU A 1 80 ? -4.892 0.943 -8.771 1.00 96.94 80 GLU A O 1
ATOM 557 N N . ALA A 1 8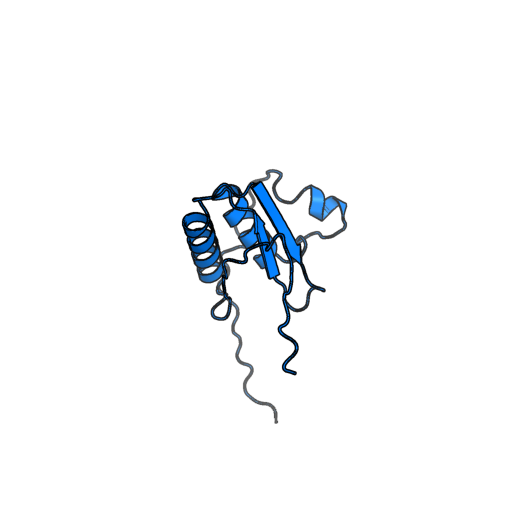1 ? -4.723 2.558 -7.225 1.00 96.06 81 ALA A N 1
ATOM 558 C CA . ALA A 1 81 ? -3.292 2.772 -7.436 1.00 96.06 81 ALA A CA 1
ATOM 559 C C . ALA A 1 81 ? -2.462 1.502 -7.166 1.00 96.06 81 ALA A C 1
ATOM 561 O O . ALA A 1 81 ? -1.573 1.151 -7.944 1.00 96.06 81 ALA A O 1
ATOM 562 N N . LEU A 1 82 ? -2.771 0.771 -6.090 1.00 95.12 82 LEU A N 1
ATOM 563 C CA . LEU A 1 82 ? -2.090 -0.484 -5.763 1.00 95.12 82 LEU A CA 1
ATOM 564 C C . LEU A 1 82 ? -2.404 -1.602 -6.765 1.00 95.12 82 LEU A C 1
ATOM 566 O O . LEU A 1 82 ? -1.516 -2.392 -7.088 1.00 95.12 82 LEU A O 1
ATOM 570 N N . ARG A 1 83 ? -3.640 -1.677 -7.274 1.00 95.50 83 ARG A N 1
ATOM 571 C CA . ARG A 1 83 ? -4.027 -2.636 -8.322 1.00 95.50 83 ARG A CA 1
ATOM 572 C C . ARG A 1 83 ? -3.308 -2.352 -9.635 1.00 95.50 83 ARG A C 1
ATOM 574 O O . ARG A 1 83 ? -2.769 -3.285 -10.229 1.00 95.50 83 ARG A O 1
ATOM 581 N N . ALA A 1 84 ? -3.256 -1.088 -10.050 1.00 94.56 84 ALA A N 1
ATOM 582 C CA . ALA A 1 84 ? -2.535 -0.667 -11.246 1.00 94.56 84 ALA A CA 1
ATOM 583 C C . ALA A 1 84 ? -1.046 -1.023 -11.137 1.00 94.56 84 ALA A C 1
ATOM 585 O O . ALA A 1 84 ? -0.529 -1.752 -11.982 1.00 94.56 84 ALA A O 1
ATOM 586 N N . ALA A 1 85 ? -0.392 -0.640 -10.037 1.00 91.94 85 ALA A N 1
ATOM 587 C CA . ALA A 1 85 ? 1.016 -0.954 -9.800 1.00 91.94 85 ALA A CA 1
ATOM 588 C C . ALA A 1 85 ? 1.292 -2.469 -9.753 1.00 91.94 85 ALA A C 1
ATOM 590 O O . ALA A 1 85 ? 2.307 -2.936 -10.270 1.00 91.94 85 ALA A O 1
ATOM 591 N N . ALA A 1 86 ? 0.388 -3.263 -9.169 1.00 90.50 86 ALA A N 1
ATOM 592 C CA . ALA A 1 86 ? 0.501 -4.720 -9.167 1.00 90.50 86 ALA A CA 1
ATOM 593 C C . ALA A 1 86 ? 0.381 -5.314 -10.581 1.00 90.50 86 ALA A C 1
ATOM 595 O O . ALA A 1 86 ? 1.165 -6.193 -10.941 1.00 90.50 86 ALA A O 1
ATOM 596 N N . SER A 1 87 ? -0.562 -4.821 -11.390 1.00 89.75 87 SER A N 1
ATOM 597 C CA . SER A 1 87 ? -0.734 -5.241 -12.784 1.00 89.75 87 SER A CA 1
ATOM 598 C C . SER A 1 87 ? 0.478 -4.872 -13.642 1.00 89.75 87 SER A C 1
ATOM 600 O O . SER A 1 87 ? 0.960 -5.702 -14.409 1.00 89.75 87 SER A O 1
ATOM 602 N N . GLU A 1 88 ? 1.000 -3.655 -13.497 1.00 86.81 88 GLU A N 1
ATOM 603 C CA . GLU A 1 88 ? 2.204 -3.182 -14.195 1.00 86.81 88 GLU A CA 1
ATOM 604 C C . GLU A 1 88 ? 3.450 -3.995 -13.819 1.00 86.81 88 GLU A C 1
ATOM 606 O O . GLU A 1 88 ? 4.313 -4.243 -14.660 1.00 86.81 88 GLU A O 1
ATOM 611 N N . ALA A 1 89 ? 3.519 -4.468 -12.573 1.00 83.19 89 ALA A N 1
ATOM 612 C CA . ALA A 1 89 ? 4.569 -5.357 -12.086 1.00 83.19 89 ALA A CA 1
ATOM 613 C C . ALA A 1 89 ? 4.363 -6.841 -12.465 1.00 83.19 89 ALA A C 1
ATOM 615 O O . ALA A 1 89 ? 5.167 -7.684 -12.064 1.00 83.19 89 ALA A O 1
ATOM 616 N N . GLY A 1 90 ? 3.306 -7.186 -13.213 1.00 85.38 90 GLY A N 1
ATOM 617 C CA . GLY A 1 90 ? 3.019 -8.561 -13.640 1.00 85.38 90 GLY A CA 1
ATOM 618 C C . GLY A 1 90 ? 2.527 -9.485 -12.520 1.00 85.38 90 GLY A C 1
ATOM 619 O O . GLY A 1 90 ? 2.677 -10.702 -12.607 1.00 85.38 90 GLY A O 1
ATOM 620 N N . LEU A 1 91 ? 1.955 -8.937 -11.443 1.00 85.25 91 LEU A N 1
ATOM 621 C CA . LEU A 1 91 ? 1.454 -9.712 -10.306 1.00 85.25 91 LEU A CA 1
ATOM 622 C C . LEU A 1 91 ? 0.009 -10.174 -10.531 1.00 85.25 91 LEU A C 1
ATOM 624 O O . LEU A 1 91 ? -0.921 -9.715 -9.870 1.00 85.25 91 LEU A O 1
ATOM 628 N N . GLU A 1 92 ? -0.185 -11.133 -11.431 1.00 81.12 92 GLU A N 1
ATOM 629 C CA . GLU A 1 92 ? -1.513 -11.626 -11.847 1.00 81.12 92 GLU A CA 1
ATOM 630 C C . GLU A 1 92 ? -2.362 -12.209 -10.699 1.00 81.12 92 GLU A C 1
ATOM 632 O O . GLU A 1 92 ? -3.593 -12.270 -10.757 1.00 81.12 92 GLU A O 1
ATOM 637 N N . HIS A 1 93 ? -1.709 -12.646 -9.622 1.00 83.81 93 HIS A N 1
ATOM 638 C CA . HIS A 1 93 ? -2.367 -13.217 -8.447 1.00 83.81 93 HIS A CA 1
ATOM 639 C C . HIS A 1 93 ? -2.376 -12.290 -7.232 1.00 83.81 93 HIS A C 1
ATOM 641 O O . HIS A 1 93 ? -2.901 -12.678 -6.186 1.00 83.81 93 HIS A O 1
ATOM 647 N N . ALA A 1 94 ? -1.852 -11.066 -7.352 1.00 88.62 94 ALA A N 1
ATOM 648 C CA . ALA A 1 94 ? -1.975 -10.093 -6.280 1.00 88.62 94 ALA A CA 1
ATOM 649 C C . ALA A 1 94 ? -3.453 -9.799 -5.990 1.00 88.62 94 ALA A C 1
ATOM 651 O O . ALA A 1 94 ? -4.341 -9.891 -6.845 1.00 88.62 94 ALA A O 1
ATOM 652 N N . ARG A 1 95 ? -3.721 -9.478 -4.731 1.00 92.44 95 ARG A N 1
ATOM 653 C CA . ARG A 1 95 ? -5.037 -9.089 -4.243 1.00 92.44 95 ARG A CA 1
ATOM 654 C C . ARG A 1 95 ? -4.852 -7.858 -3.377 1.00 92.44 95 ARG A C 1
ATOM 656 O O . ARG A 1 95 ? -3.926 -7.797 -2.571 1.00 92.44 95 ARG A O 1
ATOM 663 N N . VAL A 1 96 ? -5.737 -6.890 -3.564 1.00 94.06 96 VAL A N 1
ATOM 664 C CA . VAL A 1 96 ? -5.758 -5.656 -2.784 1.00 94.06 96 VAL A CA 1
ATOM 665 C C . VAL A 1 96 ? -7.074 -5.628 -2.030 1.00 94.06 96 VAL A C 1
ATOM 667 O O . VAL A 1 96 ? -8.144 -5.694 -2.641 1.00 94.06 96 VAL A O 1
ATOM 670 N N . TRP A 1 97 ? -6.978 -5.558 -0.706 1.00 91.94 97 TRP A N 1
ATOM 671 C CA . TRP A 1 97 ? -8.121 -5.496 0.193 1.00 91.94 97 TRP A CA 1
ATOM 672 C C . TRP A 1 97 ? -8.087 -4.206 0.992 1.00 91.94 97 TRP A C 1
ATOM 674 O O . TRP A 1 97 ? -7.024 -3.740 1.404 1.00 91.94 97 TRP A O 1
ATOM 684 N N . ARG A 1 98 ? -9.275 -3.680 1.274 1.00 92.88 98 ARG A N 1
ATOM 685 C CA . ARG A 1 98 ? -9.468 -2.607 2.238 1.00 92.88 98 ARG A CA 1
ATOM 686 C C . ARG A 1 98 ? -9.709 -3.229 3.609 1.00 92.88 98 ARG A C 1
ATOM 688 O O . ARG A 1 98 ? -10.779 -3.770 3.870 1.00 92.88 98 ARG A O 1
ATOM 695 N N . ALA A 1 99 ? -8.695 -3.176 4.463 1.00 88.94 99 ALA A N 1
ATOM 696 C CA . ALA A 1 99 ? -8.818 -3.582 5.856 1.00 88.94 99 ALA A CA 1
ATOM 697 C C . ALA A 1 99 ? -9.257 -2.389 6.714 1.00 88.94 99 ALA A C 1
ATOM 699 O O . ALA A 1 99 ? -8.780 -1.271 6.520 1.00 88.94 99 ALA A O 1
ATOM 700 N N . HIS A 1 100 ? -10.136 -2.643 7.680 1.00 85.88 100 HIS A N 1
ATOM 701 C CA . HIS A 1 100 ? -10.507 -1.677 8.708 1.00 85.88 100 HIS A CA 1
ATOM 702 C C . HIS A 1 100 ? -9.921 -2.087 10.051 1.00 85.88 100 HIS A C 1
ATOM 704 O O . HIS A 1 100 ? -9.866 -3.271 10.377 1.00 85.88 100 HIS A O 1
ATOM 710 N N . VAL A 1 101 ? -9.498 -1.091 10.827 1.00 84.94 101 VAL A N 1
ATOM 711 C CA . VAL A 1 101 ? -9.157 -1.285 12.235 1.00 84.94 101 VAL A CA 1
ATOM 712 C C . VAL A 1 101 ? -10.435 -1.093 13.034 1.00 84.94 101 VAL A C 1
ATOM 714 O O . VAL A 1 101 ? -10.959 0.020 13.103 1.00 84.94 101 VAL A O 1
ATOM 717 N N . ASP A 1 102 ? -10.933 -2.183 13.604 1.00 88.44 102 ASP A N 1
ATOM 718 C CA . ASP A 1 102 ? -12.016 -2.134 14.577 1.00 88.44 102 ASP A CA 1
ATOM 719 C C . ASP A 1 102 ? -11.471 -1.658 15.935 1.00 88.44 102 ASP A C 1
ATOM 721 O O . ASP A 1 102 ? -10.366 -2.040 16.330 1.00 88.44 102 ASP A O 1
ATOM 725 N N . ARG A 1 103 ? -12.210 -0.783 16.626 1.00 89.50 103 ARG A N 1
ATOM 726 C CA . ARG A 1 103 ? -11.789 -0.229 17.924 1.00 89.50 103 ARG A CA 1
ATOM 727 C C . ARG A 1 103 ? -12.066 -1.173 19.083 1.00 89.50 103 ARG A C 1
ATOM 729 O O . ARG A 1 103 ? -11.319 -1.158 20.057 1.00 89.50 103 ARG A O 1
ATOM 736 N N . ASP A 1 104 ? -13.120 -1.963 18.958 1.00 92.88 104 ASP A N 1
ATOM 737 C CA . ASP A 1 104 ? -13.598 -2.879 19.983 1.00 92.88 104 ASP A CA 1
ATOM 738 C C . ASP A 1 104 ? -12.995 -4.279 19.786 1.00 92.88 104 ASP A C 1
ATOM 740 O O . ASP A 1 104 ? -13.103 -5.145 20.654 1.00 92.88 104 ASP A O 1
ATOM 744 N N . GLY A 1 105 ? -12.297 -4.491 18.667 1.00 89.31 105 GLY A N 1
ATOM 745 C CA . GLY A 1 105 ? -11.582 -5.723 18.365 1.00 89.31 105 GLY A CA 1
ATOM 746 C C . GLY A 1 105 ? -12.524 -6.858 17.966 1.00 89.31 105 GLY A C 1
ATOM 747 O O . GLY A 1 105 ? -13.630 -6.640 17.481 1.00 89.31 105 GLY A O 1
ATOM 748 N N . LEU A 1 106 ? -12.067 -8.102 18.124 1.00 90.75 106 LEU A N 1
ATOM 749 C CA . LEU A 1 106 ? -12.883 -9.275 17.812 1.00 90.75 106 LEU A CA 1
ATOM 750 C C . LEU A 1 106 ? -13.939 -9.486 18.905 1.00 90.75 106 LEU A C 1
ATOM 752 O O . LEU A 1 106 ? -13.590 -9.792 20.043 1.00 90.75 106 LEU A O 1
ATOM 756 N N . GLN A 1 107 ? -15.215 -9.387 18.538 1.00 89.62 107 GLN A N 1
ATOM 757 C CA . GLN A 1 107 ? -16.346 -9.753 19.390 1.00 89.62 107 GLN A CA 1
ATOM 758 C C . GLN A 1 107 ? -16.807 -11.171 19.033 1.00 89.62 107 GLN A C 1
ATOM 760 O O . GLN A 1 107 ? -17.017 -11.481 17.859 1.00 89.62 107 GLN A O 1
ATOM 765 N N . THR A 1 108 ? -16.948 -12.039 20.033 1.00 90.50 108 THR A N 1
ATOM 766 C CA . THR A 1 108 ? -17.460 -13.404 19.857 1.00 90.50 108 THR A CA 1
ATOM 767 C C . THR A 1 108 ? -18.732 -13.571 20.669 1.00 90.50 108 THR A C 1
ATOM 769 O O . THR A 1 108 ? -18.715 -13.353 21.880 1.00 90.50 108 THR A O 1
ATOM 772 N N . GLU A 1 109 ? -19.817 -13.991 20.030 1.00 84.50 109 GLU A N 1
ATOM 773 C CA . GLU A 1 109 ? -21.006 -14.442 20.749 1.00 84.50 109 GLU A CA 1
ATOM 774 C C . GLU A 1 109 ? -20.744 -15.862 21.262 1.00 84.50 109 GLU A C 1
ATOM 776 O O . GLU A 1 109 ? -20.441 -16.771 20.485 1.00 84.50 109 GLU A O 1
ATOM 781 N N . THR A 1 110 ? -20.818 -16.054 22.578 1.00 74.69 110 THR A N 1
ATOM 782 C CA . THR A 1 110 ? -20.842 -17.403 23.152 1.00 74.69 110 THR A CA 1
ATOM 783 C C . THR A 1 110 ? -22.280 -17.889 23.033 1.00 74.69 110 THR A C 1
ATOM 785 O O . THR A 1 110 ? -23.173 -17.272 23.607 1.00 74.69 110 THR A O 1
ATOM 788 N N . ALA A 1 111 ? -22.522 -18.930 22.236 1.00 69.88 111 ALA A N 1
ATOM 789 C CA . ALA A 1 111 ? -23.823 -19.588 22.225 1.00 69.88 111 ALA A CA 1
ATOM 790 C C . ALA A 1 111 ? -23.995 -20.339 23.555 1.00 69.88 111 ALA A C 1
ATOM 792 O O . ALA A 1 111 ? -23.174 -21.209 23.859 1.00 69.88 111 ALA A O 1
ATOM 793 N N . ASP A 1 112 ? -25.012 -19.954 24.330 1.00 63.69 112 ASP A N 1
ATOM 794 C CA . ASP A 1 112 ? -25.463 -20.653 25.544 1.00 63.69 112 ASP A CA 1
ATOM 795 C C . ASP A 1 112 ? -26.147 -21.993 25.217 1.00 63.69 112 ASP A C 1
ATOM 797 O O . ASP A 1 112 ? -26.870 -22.069 24.191 1.00 63.69 112 ASP A O 1
#

pLDDT: mean 74.94, std 21.1, range [31.56, 96.94]

Secondary structure (DSSP, 8-state):
-----------S-SS------STTHHHHHTT-TT-S-HHHHHHHHHHHHTT-SEEEEESSSSS-EEEEEPPTT-HHHHHHHHHHHHHHTT-TT---------SS--------

Sequence (112 aa):
MPASTFSATPPTAYARRDGAGGRYRLARQCGLPGGAGEVNNALIWAALEAGALGAKLTGAGGGGSVFALARPGCEEELVEALRAAASEAGLEHARVWRAHVDRDGLQTETAD

Radius of gyration: 18.02 Å; chains: 1; bounding box: 48×47×46 Å